Protein AF-A0A1Q7ZK47-F1 (afdb_monomer)

pLDDT: mean 94.04, std 3.21, range [78.38, 97.88]

Mean predicted aligned error: 3.53 Å

Solvent-accessible surface area (backbone atoms only — not comparable to full-atom values): 7231 Å² total; per-residue (Å²): 54,36,77,50,61,89,87,55,63,70,84,75,26,81,86,57,68,42,37,81,82,83,82,65,90,47,67,63,61,42,51,50,34,59,75,69,70,52,91,78,88,78,76,72,65,39,51,90,96,53,75,67,55,52,36,53,69,48,29,47,70,54,43,49,87,80,47,97,74,82,83,74,77,62,67,56,93,69,82,60,58,75,46,37,47,33,63,79,50,88,66,32,30,64,75,37,87,31,66,54,56,65,69,60,5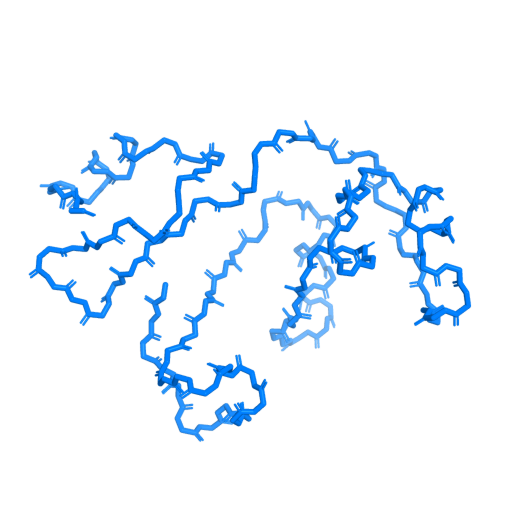0,26,62,74,69,75,46,72,67,84

Nearest PDB structures (foldseek):
  6f8y-assembly4_D  TM=9.249E-01  e=7.699E-06  Pyrococcus abyssi GE5
  6f89-assembly2_B  TM=9.297E-01  e=2.584E-05  Pyrococcus abyssi GE5
  6f89-assembly1_A  TM=9.340E-01  e=6.196E-05  Pyrococcus abyssi GE5
  3aje-assembly1_A  TM=9.312E-01  e=8.542E-04  Sulfurisphaera tokodaii str. 7

Radius of gyration: 16.08 Å; Cα contacts (8 Å, |Δi|>4): 126; chains: 1; bounding box: 41×32×34 Å

Foldseek 3Di:
DAADDPPDDPVQQVNHRDHDDDQDPQPVVNVVCVVVVHDDDDDQLADPPDDRDQFQVVSCVRCPPVDPDGDGSDGDPDFWDDFDWAPPDPPIEGPDDTPDHQVNVCVVVVHHHD

Structure (mmCIF, N/CA/C/O backbone):
data_AF-A0A1Q7ZK47-F1
#
_entry.id   AF-A0A1Q7ZK47-F1
#
loop_
_atom_site.group_PDB
_atom_site.id
_atom_site.type_symbol
_atom_site.label_atom_id
_atom_site.label_alt_id
_atom_site.label_comp_id
_atom_site.label_asym_id
_atom_site.label_entity_id
_atom_site.label_seq_id
_atom_site.pdbx_PDB_ins_code
_atom_site.Cartn_x
_atom_site.Cartn_y
_atom_site.Cartn_z
_atom_site.occupancy
_atom_site.B_iso_or_equiv
_atom_site.auth_seq_id
_atom_site.auth_comp_id
_atom_site.auth_asym_id
_atom_site.auth_atom_id
_atom_site.pdbx_PDB_model_num
ATOM 1 N N . MET A 1 1 ? -6.610 1.846 7.456 1.00 96.19 1 MET A N 1
ATOM 2 C CA . MET A 1 1 ? -6.292 0.940 8.561 1.00 96.19 1 MET A CA 1
ATOM 3 C C . MET A 1 1 ? -7.580 0.280 8.984 1.00 96.19 1 MET A C 1
ATOM 5 O O . MET A 1 1 ? -8.596 0.957 9.094 1.00 96.19 1 MET A O 1
ATOM 9 N N . LEU A 1 2 ? -7.527 -1.036 9.125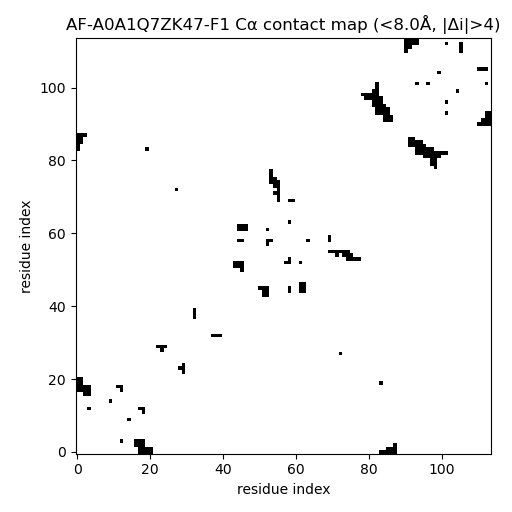 1.00 97.19 2 LEU A N 1
ATOM 10 C CA . LEU A 1 2 ? -8.596 -1.904 9.609 1.00 97.19 2 LEU A CA 1
ATOM 11 C C . LEU A 1 2 ? -8.007 -2.831 10.680 1.00 97.19 2 LEU A C 1
ATOM 13 O O . LEU A 1 2 ? -6.784 -3.024 10.670 1.00 97.19 2 LEU A O 1
ATOM 17 N N . PRO A 1 3 ? -8.823 -3.426 11.567 1.00 97.25 3 PRO A N 1
ATOM 18 C CA . PRO A 1 3 ? -8.340 -4.460 12.474 1.00 97.25 3 PRO A CA 1
ATOM 19 C C . PRO A 1 3 ? -7.724 -5.610 11.671 1.00 97.25 3 PRO A C 1
ATOM 21 O O . PRO A 1 3 ? -8.295 -6.060 10.674 1.00 97.25 3 PRO A O 1
ATOM 24 N N . ALA A 1 4 ? -6.536 -6.058 12.066 1.00 96.44 4 ALA A N 1
ATOM 25 C CA . ALA A 1 4 ? -5.883 -7.179 11.409 1.00 96.44 4 ALA A CA 1
ATOM 26 C C . ALA A 1 4 ? -6.572 -8.498 11.786 1.00 96.44 4 ALA A C 1
ATOM 28 O O . ALA A 1 4 ? -6.871 -8.744 12.953 1.00 96.44 4 ALA A O 1
ATOM 29 N N . SER A 1 5 ? -6.790 -9.372 10.799 1.00 95.06 5 SER A N 1
ATOM 30 C CA . SER A 1 5 ? -7.211 -10.749 11.072 1.00 95.06 5 SER A CA 1
ATOM 31 C C . SER A 1 5 ? -6.106 -11.495 11.835 1.00 95.06 5 SER A C 1
ATOM 33 O O . SER A 1 5 ? -4.942 -11.369 11.445 1.00 95.06 5 SER A O 1
ATOM 35 N N . PRO A 1 6 ? -6.434 -12.338 12.835 1.00 93.75 6 PRO A N 1
ATOM 36 C CA . PRO A 1 6 ? -5.460 -13.207 13.501 1.00 93.75 6 PRO A CA 1
ATOM 37 C C . PRO A 1 6 ? -4.718 -14.158 12.551 1.00 93.75 6 PRO A C 1
ATOM 39 O O . PRO A 1 6 ? -3.647 -14.651 12.886 1.00 93.75 6 PRO A O 1
ATOM 42 N N . ALA A 1 7 ? -5.272 -14.412 11.360 1.00 93.56 7 ALA A N 1
ATOM 43 C CA . ALA A 1 7 ? -4.636 -15.230 10.329 1.00 93.56 7 ALA A CA 1
ATOM 44 C C . ALA A 1 7 ? -3.502 -14.504 9.574 1.00 93.56 7 ALA A C 1
ATOM 46 O O . ALA A 1 7 ? -2.769 -15.138 8.815 1.00 93.56 7 ALA A O 1
ATOM 47 N N . LEU A 1 8 ? -3.353 -13.181 9.731 1.00 92.75 8 LEU A N 1
ATOM 48 C CA . LEU A 1 8 ? -2.267 -12.432 9.101 1.00 92.75 8 LEU A CA 1
ATOM 49 C C . LEU A 1 8 ? -0.947 -12.655 9.840 1.00 92.75 8 LEU A C 1
ATOM 51 O O . LEU A 1 8 ? -0.881 -12.627 11.066 1.00 92.75 8 LEU A O 1
ATOM 55 N N . SER A 1 9 ? 0.138 -12.790 9.077 1.00 92.31 9 SER A N 1
ATOM 56 C CA . SER A 1 9 ? 1.482 -12.848 9.651 1.00 92.31 9 SER A CA 1
ATOM 57 C C . SER A 1 9 ? 1.792 -11.565 10.440 1.00 92.31 9 SER A C 1
ATOM 59 O O . SER A 1 9 ? 1.675 -10.473 9.872 1.00 92.31 9 SER A O 1
ATOM 61 N N . PRO A 1 10 ? 2.283 -11.658 11.693 1.00 91.62 10 PRO A N 1
ATOM 62 C CA . PRO A 1 10 ? 2.657 -10.489 12.495 1.00 91.62 10 PRO A CA 1
ATOM 63 C C . PRO A 1 10 ? 3.700 -9.585 11.822 1.00 91.62 10 PRO A C 1
ATOM 65 O O . PRO A 1 10 ? 3.745 -8.382 12.075 1.00 91.62 10 PRO A O 1
ATOM 68 N N . ARG A 1 11 ? 4.509 -10.143 10.907 1.00 91.56 11 ARG A N 1
ATOM 69 C CA . ARG A 1 11 ? 5.509 -9.396 10.122 1.00 91.56 11 ARG A CA 1
ATOM 70 C C . ARG A 1 11 ? 4.887 -8.306 9.243 1.00 91.56 11 ARG A C 1
ATOM 72 O O . ARG A 1 11 ? 5.581 -7.366 8.876 1.00 91.56 11 ARG A O 1
ATOM 79 N N .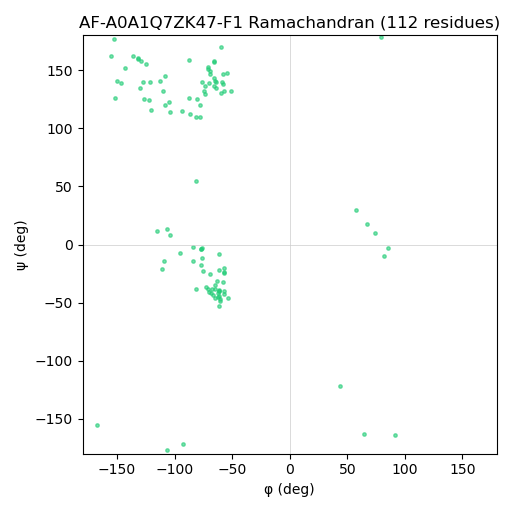 LEU A 1 12 ? 3.599 -8.418 8.917 1.00 90.69 12 LEU A N 1
ATOM 80 C CA . LEU A 1 12 ? 2.874 -7.449 8.091 1.00 90.69 12 LEU A CA 1
ATOM 81 C C . LEU A 1 12 ? 2.346 -6.251 8.884 1.00 90.69 12 LEU A C 1
ATOM 83 O O . LEU A 1 12 ? 1.942 -5.259 8.283 1.00 90.69 12 LEU A O 1
ATOM 87 N N . LEU A 1 13 ? 2.325 -6.341 10.215 1.00 91.62 13 LEU A N 1
ATOM 88 C CA . LEU A 1 13 ? 1.634 -5.374 11.069 1.00 91.62 13 LEU A CA 1
ATOM 89 C C . LEU A 1 13 ? 2.554 -4.272 11.603 1.00 91.62 13 LEU A C 1
ATOM 91 O O . LEU A 1 13 ? 2.079 -3.344 12.252 1.00 91.62 13 LEU A O 1
ATOM 95 N N . GLY A 1 14 ? 3.869 -4.374 11.375 1.00 85.50 14 GLY A N 1
ATOM 96 C CA . GLY A 1 14 ? 4.836 -3.377 11.849 1.00 85.50 14 GLY A CA 1
ATOM 97 C C . GLY A 1 14 ? 4.805 -3.165 13.369 1.00 85.50 14 GLY A C 1
ATOM 98 O O . GLY A 1 14 ? 5.056 -2.058 13.830 1.00 85.50 14 GLY A O 1
ATOM 99 N N . GLY A 1 15 ? 4.443 -4.200 14.137 1.00 86.31 15 GLY A N 1
ATOM 100 C CA . GLY A 1 15 ? 4.278 -4.136 15.596 1.00 86.31 15 GLY A CA 1
ATOM 101 C C . GLY A 1 15 ? 2.901 -3.661 16.080 1.00 86.31 15 GLY A C 1
ATOM 102 O O . GLY A 1 15 ? 2.663 -3.645 17.283 1.00 86.31 15 GLY A O 1
ATOM 103 N N . GLY A 1 16 ? 1.990 -3.294 15.173 1.00 91.00 16 GLY A N 1
ATOM 104 C CA . GLY A 1 16 ? 0.616 -2.913 15.497 1.00 91.00 16 GLY A CA 1
ATOM 105 C C . GLY A 1 16 ? -0.388 -4.070 15.440 1.00 91.00 16 GLY A C 1
ATOM 106 O O . GLY A 1 16 ? -0.037 -5.233 15.258 1.00 91.00 16 GLY A O 1
ATOM 107 N N . GLN A 1 17 ? -1.672 -3.724 15.558 1.00 94.50 17 GLN A N 1
ATOM 108 C CA . GLN A 1 17 ? -2.814 -4.649 15.437 1.00 94.50 17 GLN A CA 1
ATOM 109 C C . GLN A 1 17 ? -3.712 -4.323 14.234 1.00 94.50 17 GLN A C 1
ATOM 111 O O . GLN A 1 17 ? -4.832 -4.820 14.114 1.00 94.50 17 GLN A O 1
ATOM 116 N N . THR A 1 18 ? -3.240 -3.452 13.345 1.00 96.38 18 THR A N 1
ATOM 117 C CA . THR A 1 18 ? -4.015 -2.956 12.210 1.00 96.38 18 THR A CA 1
ATOM 118 C C . THR A 1 18 ? -3.282 -3.199 10.901 1.00 96.38 18 THR A C 1
ATOM 120 O O . THR A 1 18 ? -2.060 -3.318 10.855 1.00 96.38 18 THR A O 1
ATOM 123 N N . VAL A 1 19 ? -4.048 -3.282 9.815 1.00 96.38 19 VAL A N 1
ATOM 124 C CA . VAL A 1 19 ? -3.531 -3.498 8.462 1.00 96.38 19 VAL A CA 1
ATOM 125 C C . VAL A 1 19 ? -4.060 -2.430 7.504 1.00 96.38 19 VAL A C 1
ATOM 127 O O . VAL A 1 19 ? -5.215 -1.996 7.576 1.00 96.38 19 VAL A O 1
ATOM 130 N N . GLY A 1 20 ? -3.191 -1.964 6.607 1.00 95.25 20 GLY A N 1
ATOM 131 C CA . GLY A 1 20 ? -3.563 -1.097 5.492 1.00 95.25 20 GLY A CA 1
ATOM 132 C C . GLY A 1 20 ? -3.980 -1.929 4.282 1.00 95.25 20 GLY A C 1
ATOM 133 O O . GLY A 1 20 ? -3.214 -2.769 3.821 1.00 95.25 20 GLY A O 1
ATOM 134 N N . ILE A 1 21 ? -5.175 -1.678 3.747 1.00 95.31 21 ILE A N 1
ATOM 135 C CA . ILE A 1 21 ? -5.692 -2.346 2.546 1.00 95.31 21 ILE A CA 1
ATOM 136 C C . ILE A 1 21 ? -5.991 -1.282 1.492 1.00 95.31 21 ILE A C 1
ATOM 138 O O . ILE A 1 21 ? -6.494 -0.205 1.813 1.00 95.31 21 ILE A O 1
ATOM 142 N N . ARG A 1 22 ? -5.677 -1.581 0.229 1.00 95.19 22 ARG A N 1
ATOM 143 C CA . ARG A 1 22 ? -6.054 -0.761 -0.926 1.00 95.19 22 ARG A CA 1
ATOM 144 C C . ARG A 1 22 ? -6.398 -1.642 -2.117 1.00 95.19 22 ARG A C 1
ATOM 146 O O . ARG A 1 22 ? -5.817 -2.710 -2.284 1.00 95.19 22 ARG A O 1
ATOM 153 N N . ILE A 1 23 ? -7.262 -1.135 -2.987 1.00 95.12 23 ILE A N 1
ATOM 154 C CA . ILE A 1 23 ? -7.497 -1.694 -4.319 1.00 95.12 23 ILE A CA 1
ATOM 155 C C . ILE A 1 23 ? -6.878 -0.719 -5.317 1.00 95.12 23 ILE A C 1
ATOM 157 O O . ILE A 1 23 ? -7.227 0.460 -5.335 1.00 95.12 23 ILE A O 1
ATOM 161 N N . SER A 1 24 ? -5.906 -1.185 -6.104 1.00 92.31 24 SER A N 1
ATOM 162 C CA . SER A 1 24 ? -5.239 -0.328 -7.088 1.00 92.31 24 SER A CA 1
ATOM 163 C C . SER A 1 24 ? -6.156 -0.083 -8.291 1.00 92.31 24 SER A C 1
ATOM 165 O O . SER A 1 24 ? -6.659 -1.056 -8.855 1.00 92.31 24 SER A O 1
ATOM 167 N N . PRO A 1 25 ? -6.328 1.171 -8.748 1.00 92.19 25 PRO A N 1
ATOM 168 C CA . PRO A 1 25 ? -7.033 1.461 -9.995 1.00 92.19 25 PRO A CA 1
ATOM 169 C C . PRO A 1 25 ? -6.170 1.173 -11.238 1.00 92.19 25 PRO A C 1
ATOM 171 O O . PRO A 1 25 ? -6.633 1.350 -12.362 1.00 92.19 25 PRO A O 1
ATOM 174 N N . HIS A 1 26 ? -4.901 0.784 -11.068 1.00 93.19 26 HIS A N 1
ATOM 175 C CA . HIS A 1 26 ? -4.007 0.479 -12.182 1.00 93.19 26 HIS A CA 1
ATOM 176 C C . HIS A 1 26 ? -4.305 -0.914 -12.745 1.00 93.19 26 HIS A C 1
ATOM 178 O O . HIS A 1 26 ? -4.146 -1.909 -12.035 1.00 93.19 26 HIS A O 1
ATOM 184 N N . ALA A 1 27 ? -4.662 -0.993 -14.031 1.00 94.75 27 ALA A N 1
ATOM 185 C CA . ALA A 1 27 ? -5.096 -2.233 -14.681 1.00 94.75 27 ALA A CA 1
ATOM 186 C C . ALA A 1 27 ? -4.086 -3.381 -14.511 1.00 94.75 27 ALA A C 1
ATOM 188 O O . ALA A 1 27 ? -4.473 -4.470 -14.102 1.00 94.75 27 ALA A O 1
ATOM 189 N N . VAL A 1 28 ? -2.789 -3.118 -14.722 1.00 95.62 28 VAL A N 1
ATOM 190 C CA . VAL A 1 28 ? -1.724 -4.129 -14.551 1.00 95.62 28 VAL A CA 1
ATOM 191 C C . VAL A 1 28 ? -1.623 -4.635 -13.106 1.00 95.62 28 VAL A C 1
ATOM 193 O O . VAL A 1 28 ? -1.571 -5.839 -12.885 1.00 95.62 28 VAL A O 1
ATOM 196 N N . ALA A 1 29 ? -1.651 -3.747 -12.106 1.00 94.44 29 ALA A N 1
ATOM 197 C CA . ALA A 1 29 ? -1.560 -4.147 -10.700 1.00 94.44 29 ALA A CA 1
ATOM 198 C C . ALA A 1 29 ? -2.800 -4.935 -10.250 1.00 94.44 29 ALA A C 1
ATOM 200 O O . ALA A 1 29 ? -2.682 -5.907 -9.506 1.00 94.44 29 ALA A O 1
ATOM 201 N N . LEU A 1 30 ? -3.987 -4.536 -10.720 1.00 95.25 30 LEU A N 1
ATOM 202 C CA . LEU A 1 30 ? -5.229 -5.255 -10.454 1.00 95.25 30 LEU A CA 1
ATOM 203 C C . LEU A 1 30 ? -5.235 -6.636 -11.125 1.00 95.25 30 LEU A C 1
ATOM 205 O O . LEU A 1 30 ? -5.625 -7.616 -10.495 1.00 95.25 30 LEU A O 1
ATOM 209 N N . ALA A 1 31 ? -4.788 -6.722 -12.379 1.00 96.50 31 ALA A N 1
ATOM 210 C CA . ALA A 1 31 ? -4.666 -7.981 -13.108 1.00 96.50 31 ALA A CA 1
ATOM 211 C C . ALA A 1 31 ? -3.661 -8.925 -12.435 1.00 96.50 31 ALA A C 1
ATOM 213 O O . ALA A 1 31 ? -3.965 -10.102 -12.272 1.00 96.50 31 ALA A O 1
ATOM 214 N N . LEU A 1 32 ? -2.522 -8.404 -11.966 1.00 96.44 32 LEU A N 1
ATOM 215 C CA . LEU A 1 32 ? -1.532 -9.174 -11.214 1.00 96.44 32 LEU A CA 1
ATOM 216 C C . LEU A 1 32 ? -2.123 -9.750 -9.921 1.00 96.44 32 LEU A C 1
ATOM 218 O O . LEU A 1 32 ? -1.991 -10.943 -9.675 1.00 96.44 32 LEU A O 1
ATOM 222 N N . ALA A 1 33 ? -2.814 -8.933 -9.119 1.00 96.44 33 ALA A N 1
ATOM 223 C CA . ALA A 1 33 ? -3.456 -9.404 -7.890 1.00 96.44 33 ALA A CA 1
ATOM 224 C C . ALA A 1 33 ? -4.524 -10.477 -8.168 1.00 96.44 33 ALA A C 1
ATOM 226 O O . ALA A 1 33 ? -4.606 -11.472 -7.451 1.00 96.44 33 ALA A O 1
ATOM 227 N N . ARG A 1 34 ? -5.310 -10.312 -9.241 1.00 96.44 34 ARG A N 1
ATOM 228 C CA . ARG A 1 34 ? -6.302 -11.310 -9.671 1.00 96.44 34 ARG A CA 1
ATOM 229 C C . ARG A 1 34 ? -5.653 -12.613 -10.126 1.00 96.44 34 ARG A C 1
ATOM 231 O O . ARG A 1 34 ? -6.102 -13.670 -9.706 1.00 96.44 34 ARG A O 1
ATOM 238 N N . ALA A 1 35 ? -4.607 -12.537 -10.946 1.00 97.44 35 ALA A N 1
ATOM 239 C CA . ALA A 1 35 ? -3.878 -13.707 -11.429 1.00 97.44 35 ALA A CA 1
ATOM 240 C C . ALA A 1 35 ? -3.162 -14.452 -10.291 1.00 97.44 35 ALA A C 1
ATOM 242 O O . ALA A 1 35 ? -3.104 -15.676 -10.304 1.00 97.44 35 ALA A O 1
ATOM 243 N N . PHE A 1 36 ? -2.661 -13.724 -9.289 1.00 97.12 36 PHE A N 1
ATOM 244 C CA . PHE A 1 36 ? -2.070 -14.310 -8.086 1.00 97.12 36 PHE A CA 1
ATOM 245 C C . PHE A 1 36 ? -3.109 -14.996 -7.181 1.00 97.12 36 PHE A C 1
ATOM 247 O O . PHE A 1 36 ? -2.763 -15.894 -6.420 1.00 97.12 36 PHE A O 1
ATOM 254 N N . GLY A 1 37 ? -4.381 -14.587 -7.248 1.00 97.06 37 GLY A N 1
ATOM 255 C CA . GLY A 1 37 ? -5.475 -15.192 -6.481 1.00 97.06 37 GLY A CA 1
ATOM 256 C C . GLY A 1 37 ? -5.478 -14.846 -4.988 1.00 97.06 37 GLY A C 1
ATOM 257 O O . GLY A 1 37 ? -6.238 -15.435 -4.224 1.00 97.06 37 GLY A O 1
ATOM 258 N N . SER A 1 38 ? -4.643 -13.899 -4.552 1.00 93.44 38 SER A N 1
ATOM 259 C CA . SER A 1 38 ? -4.537 -13.475 -3.152 1.00 93.44 38 SER A CA 1
ATOM 260 C C . SER A 1 38 ? -4.071 -12.017 -3.034 1.00 93.44 38 SER A C 1
ATOM 262 O O . SER A 1 38 ? -3.804 -11.336 -4.027 1.00 93.44 38 SER A O 1
ATOM 264 N N . ALA A 1 39 ? -3.995 -11.508 -1.806 1.00 92.62 39 ALA A N 1
ATOM 265 C CA . ALA A 1 39 ? -3.490 -10.172 -1.528 1.00 92.62 39 ALA A CA 1
ATOM 266 C C . ALA A 1 39 ? -1.975 -10.088 -1.771 1.00 92.62 39 ALA A C 1
ATOM 268 O O . ALA A 1 39 ? -1.215 -10.973 -1.381 1.00 92.62 39 ALA A O 1
ATOM 269 N N . ILE A 1 40 ? -1.533 -8.978 -2.366 1.00 95.12 40 ILE A N 1
ATOM 270 C CA . ILE A 1 40 ? -0.115 -8.671 -2.567 1.00 95.12 40 ILE A CA 1
ATOM 271 C C . ILE A 1 40 ? 0.294 -7.596 -1.566 1.00 95.12 40 ILE A C 1
ATOM 273 O O . ILE A 1 40 ? -0.266 -6.498 -1.544 1.00 95.12 40 ILE A O 1
ATOM 277 N N . VAL A 1 41 ? 1.301 -7.909 -0.756 1.00 94.06 41 VAL A N 1
ATOM 278 C CA . VAL A 1 41 ? 1.943 -6.941 0.135 1.00 94.06 41 VAL A CA 1
ATOM 279 C C . VAL A 1 41 ? 2.929 -6.125 -0.692 1.00 94.06 41 VAL A C 1
ATOM 281 O O . VAL A 1 41 ? 3.788 -6.688 -1.364 1.00 94.06 41 VAL A O 1
ATOM 284 N N . ALA A 1 42 ? 2.805 -4.799 -0.659 1.00 92.38 42 ALA A N 1
ATOM 285 C CA . ALA A 1 42 ? 3.668 -3.920 -1.437 1.00 92.38 42 ALA A CA 1
ATOM 286 C C . ALA A 1 42 ? 3.946 -2.597 -0.717 1.00 92.38 42 ALA A C 1
ATOM 288 O O . ALA A 1 42 ? 3.036 -1.963 -0.176 1.00 92.38 42 ALA A O 1
ATOM 289 N N . THR A 1 43 ? 5.197 -2.151 -0.800 1.00 89.94 43 THR A N 1
ATOM 290 C CA . THR A 1 43 ? 5.639 -0.783 -0.506 1.00 89.94 43 THR A CA 1
ATOM 291 C C . THR A 1 43 ? 5.961 -0.060 -1.815 1.00 89.94 43 THR A C 1
ATOM 293 O O . THR A 1 43 ? 5.754 -0.599 -2.904 1.00 89.94 43 THR A O 1
ATOM 296 N N . SER A 1 44 ? 6.438 1.180 -1.743 1.00 89.88 44 SER A N 1
ATOM 297 C CA . SER A 1 44 ? 7.048 1.813 -2.910 1.00 89.88 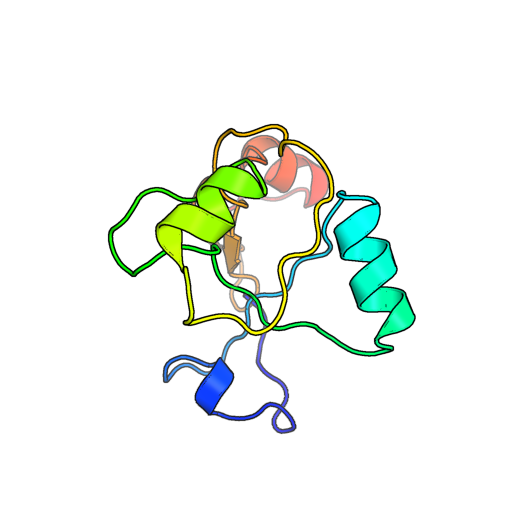44 SER A CA 1
ATOM 298 C C . SER A 1 44 ? 8.328 1.055 -3.302 1.00 89.88 44 SER A C 1
ATOM 300 O O . SER A 1 44 ? 9.055 0.566 -2.435 1.00 89.88 44 SER A O 1
ATOM 302 N N . ALA A 1 45 ? 8.558 0.895 -4.609 1.00 93.00 45 ALA A N 1
ATOM 303 C CA . ALA A 1 45 ? 9.631 0.069 -5.170 1.00 93.00 45 ALA A CA 1
ATOM 304 C C . ALA A 1 45 ? 10.981 0.807 -5.183 1.00 93.00 45 ALA A C 1
ATOM 306 O O . ALA A 1 45 ? 11.618 0.957 -6.220 1.00 93.00 45 ALA A O 1
ATOM 307 N N . ASN A 1 46 ? 11.401 1.307 -4.025 1.00 92.56 46 ASN A N 1
ATOM 308 C CA . ASN A 1 46 ? 12.632 2.065 -3.842 1.00 92.56 46 ASN A CA 1
ATOM 309 C C . ASN A 1 46 ? 13.370 1.613 -2.587 1.00 92.56 46 ASN A C 1
ATOM 311 O O . ASN A 1 46 ? 12.789 1.030 -1.671 1.00 92.56 46 ASN A O 1
ATOM 315 N N . ARG A 1 47 ? 14.656 1.957 -2.516 1.00 91.75 47 ARG A N 1
ATOM 316 C CA . ARG A 1 47 ? 15.418 1.861 -1.269 1.00 91.75 47 ARG A CA 1
ATOM 317 C C . ARG A 1 47 ? 14.855 2.848 -0.249 1.00 91.75 47 ARG A C 1
ATOM 319 O O . ARG A 1 47 ? 14.459 3.959 -0.609 1.00 91.75 47 ARG A O 1
ATOM 326 N N . SER A 1 48 ? 14.829 2.455 1.021 1.00 90.12 48 SER A N 1
ATOM 327 C CA . SER A 1 48 ? 14.323 3.298 2.108 1.00 90.12 48 SER A CA 1
ATOM 328 C C . SER A 1 48 ? 14.963 4.690 2.090 1.00 90.12 48 SER A C 1
ATOM 330 O O . SER A 1 48 ? 16.178 4.820 1.954 1.00 90.12 48 SER A O 1
ATOM 332 N N . GLY A 1 49 ? 14.132 5.728 2.198 1.00 89.69 49 GLY A N 1
ATOM 333 C CA . GLY A 1 49 ? 14.558 7.131 2.150 1.00 89.69 49 GLY A CA 1
ATOM 334 C C . GLY A 1 49 ? 14.765 7.710 0.745 1.00 89.69 49 GLY A C 1
ATOM 335 O O . GLY A 1 49 ? 14.901 8.921 0.620 1.00 89.69 49 GLY A O 1
ATOM 336 N N . GLN A 1 50 ? 14.754 6.888 -0.308 1.00 91.69 50 GLN A N 1
ATOM 337 C CA . GLN A 1 50 ? 14.871 7.362 -1.691 1.00 91.69 50 GLN A CA 1
ATOM 338 C C . GLN A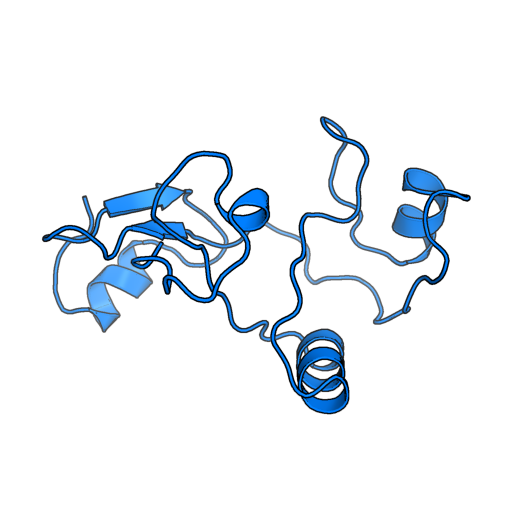 1 50 ? 13.503 7.721 -2.296 1.00 91.69 50 GLN A C 1
ATOM 340 O O . GLN A 1 50 ? 12.476 7.217 -1.828 1.00 91.69 50 GLN A O 1
ATOM 345 N N . PRO A 1 51 ? 13.462 8.560 -3.349 1.00 90.44 51 PRO A N 1
ATOM 346 C CA . PRO A 1 51 ? 12.239 8.819 -4.101 1.00 90.44 51 PRO A CA 1
ATOM 347 C C . PRO A 1 51 ? 11.634 7.535 -4.683 1.00 90.44 51 PRO A C 1
ATOM 349 O O . PRO A 1 51 ? 12.350 6.609 -5.068 1.00 90.44 51 PRO A O 1
ATOM 352 N N . ALA A 1 52 ? 10.305 7.482 -4.760 1.00 91.75 52 ALA A N 1
ATOM 353 C CA . ALA A 1 52 ? 9.613 6.369 -5.396 1.00 91.75 52 ALA A CA 1
ATOM 354 C C . ALA A 1 52 ? 9.761 6.461 -6.928 1.00 91.75 52 ALA A C 1
ATOM 356 O O . ALA A 1 52 ? 9.457 7.520 -7.483 1.00 91.75 52 ALA A O 1
ATOM 357 N N . PRO A 1 53 ? 10.177 5.383 -7.619 1.00 93.31 53 PRO A N 1
ATOM 358 C CA . PRO A 1 53 ? 10.250 5.377 -9.072 1.00 93.31 53 PRO A CA 1
ATOM 359 C C . PRO A 1 53 ? 8.850 5.412 -9.685 1.00 93.31 53 PRO A C 1
ATOM 361 O O . PRO A 1 53 ? 7.886 4.876 -9.131 1.00 93.31 53 PRO A O 1
ATOM 364 N N . MET A 1 54 ? 8.758 6.016 -10.860 1.00 94.00 54 MET A N 1
ATOM 365 C CA . MET A 1 54 ? 7.547 6.127 -11.662 1.00 94.00 54 MET A CA 1
ATOM 366 C C . MET A 1 54 ? 7.598 5.266 -12.924 1.00 94.00 54 MET A C 1
ATOM 368 O O . MET A 1 54 ? 6.547 5.048 -13.525 1.00 94.00 54 MET A O 1
ATOM 372 N N . THR A 1 55 ? 8.773 4.762 -13.312 1.00 95.25 55 THR A N 1
ATOM 373 C CA . THR A 1 55 ? 8.965 3.928 -14.509 1.00 95.25 55 THR A CA 1
ATOM 374 C C . THR A 1 55 ? 9.726 2.633 -14.207 1.00 95.25 55 THR A C 1
ATOM 376 O O . THR A 1 55 ? 10.476 2.541 -13.235 1.00 95.25 55 THR A O 1
ATOM 379 N N . ALA A 1 56 ? 9.569 1.612 -15.055 1.00 96.06 56 ALA A N 1
ATOM 380 C CA . ALA A 1 56 ? 10.312 0.359 -14.907 1.00 96.06 56 ALA A CA 1
ATOM 381 C C . ALA A 1 56 ? 11.846 0.530 -15.012 1.00 96.06 56 ALA A C 1
ATOM 383 O O 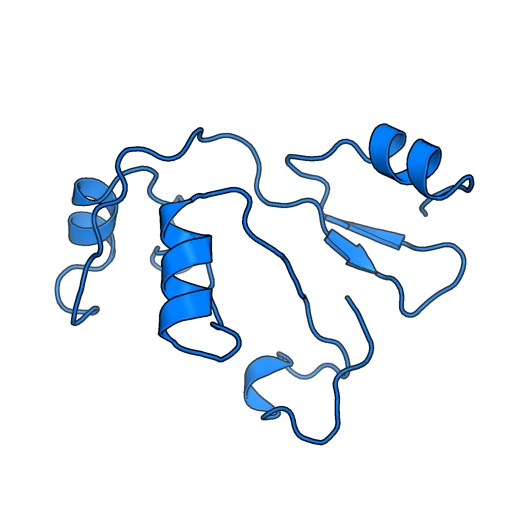. ALA A 1 56 ? 12.549 -0.096 -14.215 1.00 96.06 56 ALA A O 1
ATOM 384 N N . PRO A 1 57 ? 12.401 1.375 -15.909 1.00 96.12 57 PRO A N 1
ATOM 385 C CA . PRO A 1 57 ? 13.829 1.698 -15.893 1.00 96.12 57 PRO A CA 1
ATOM 386 C C . PRO A 1 57 ? 14.309 2.293 -14.563 1.00 96.12 57 PRO A C 1
ATOM 388 O O . PRO A 1 57 ? 15.342 1.869 -14.049 1.00 96.12 57 PRO A O 1
ATOM 391 N N . GLU A 1 58 ? 13.545 3.206 -13.957 1.00 95.81 58 GLU A N 1
ATOM 392 C CA . GLU A 1 58 ? 13.882 3.768 -12.641 1.00 95.81 58 GLU A CA 1
ATOM 393 C C . GLU A 1 58 ? 13.834 2.706 -11.536 1.00 95.81 58 GLU A C 1
ATOM 395 O O . GLU A 1 58 ? 14.702 2.696 -10.669 1.00 95.81 58 GLU A O 1
ATOM 400 N N . VAL A 1 59 ? 12.872 1.774 -11.581 1.00 95.88 59 VAL A N 1
ATOM 401 C CA . VAL A 1 59 ? 12.830 0.625 -10.657 1.00 95.88 59 VAL A CA 1
ATOM 402 C C . VAL A 1 59 ? 14.087 -0.235 -10.807 1.00 95.88 59 VAL A C 1
ATOM 404 O O . VAL A 1 59 ? 14.705 -0.589 -9.802 1.00 95.88 59 VAL A O 1
ATOM 407 N N . ARG A 1 60 ? 14.494 -0.556 -12.045 1.00 94.38 60 ARG A N 1
ATOM 408 C CA . ARG A 1 60 ? 15.717 -1.338 -12.307 1.00 94.38 60 ARG A CA 1
ATOM 409 C C . ARG A 1 60 ? 16.958 -0.624 -11.787 1.00 94.38 60 ARG A C 1
ATOM 411 O O . ARG A 1 60 ? 17.816 -1.280 -11.216 1.00 94.38 60 ARG A O 1
ATOM 418 N N . LEU A 1 61 ? 17.043 0.695 -11.936 1.00 93.75 61 LEU A N 1
ATOM 419 C CA . LEU A 1 61 ? 18.159 1.471 -11.399 1.00 93.75 61 LEU A CA 1
ATOM 420 C C . LEU A 1 61 ? 18.143 1.508 -9.862 1.00 93.75 61 LEU A C 1
ATOM 422 O O . LEU A 1 61 ? 19.184 1.368 -9.227 1.00 93.75 61 LEU A O 1
ATOM 426 N N . ALA A 1 62 ? 16.964 1.685 -9.259 1.00 93.19 62 ALA A N 1
ATOM 427 C CA . ALA A 1 62 ? 16.813 1.842 -7.816 1.00 93.19 62 ALA A CA 1
ATOM 428 C C . ALA A 1 62 ? 17.040 0.539 -7.036 1.00 93.19 62 ALA A C 1
ATOM 430 O O . ALA A 1 62 ? 17.560 0.579 -5.919 1.00 93.19 62 ALA A O 1
ATOM 431 N N . LEU A 1 63 ? 16.615 -0.598 -7.594 1.00 93.50 63 LEU A N 1
ATOM 432 C CA . LEU A 1 63 ? 16.650 -1.897 -6.918 1.00 93.50 63 LEU A CA 1
ATOM 433 C C . LEU A 1 63 ? 17.675 -2.865 -7.519 1.00 93.50 63 LEU A C 1
ATOM 435 O O . LEU A 1 63 ? 18.116 -3.761 -6.806 1.00 93.50 63 LEU A O 1
ATOM 439 N N . ALA A 1 64 ? 18.104 -2.670 -8.768 1.00 86.19 64 ALA A N 1
ATOM 440 C CA . ALA A 1 64 ? 19.105 -3.490 -9.452 1.00 86.19 64 ALA A CA 1
ATOM 441 C C . ALA A 1 64 ? 18.878 -4.998 -9.221 1.00 86.19 64 ALA A C 1
ATOM 443 O O . ALA A 1 64 ? 17.800 -5.519 -9.503 1.00 86.19 64 ALA A O 1
ATOM 444 N N . GLU A 1 65 ? 19.875 -5.686 -8.670 1.00 88.75 65 GLU A N 1
ATOM 445 C CA . GLU A 1 65 ? 19.869 -7.124 -8.381 1.00 88.75 65 GLU A CA 1
ATOM 446 C C . GLU A 1 65 ? 19.042 -7.541 -7.148 1.00 88.75 65 GLU A C 1
ATOM 448 O O . GLU A 1 65 ? 18.890 -8.730 -6.883 1.00 88.75 65 GLU A O 1
ATOM 453 N N . HIS A 1 66 ? 18.455 -6.595 -6.404 1.00 91.06 66 HIS A N 1
ATOM 454 C CA . HIS A 1 66 ? 17.640 -6.885 -5.213 1.00 91.06 66 HIS A CA 1
ATOM 455 C C . HIS A 1 66 ? 16.229 -7.394 -5.551 1.00 91.06 66 HIS A C 1
ATOM 457 O O . HIS A 1 66 ? 15.456 -7.713 -4.647 1.00 91.06 66 HIS A O 1
ATOM 463 N N . VAL A 1 67 ? 15.864 -7.444 -6.836 1.00 93.31 67 VAL A N 1
ATOM 464 C CA . VAL A 1 67 ? 14.566 -7.938 -7.306 1.00 93.31 67 VAL A CA 1
ATOM 465 C C . VAL A 1 67 ? 14.745 -8.953 -8.426 1.00 93.31 67 VAL A C 1
ATOM 467 O O . VAL A 1 67 ? 15.491 -8.735 -9.375 1.00 93.31 67 VAL A O 1
ATOM 470 N N . SER A 1 68 ? 14.010 -10.061 -8.345 1.00 94.81 68 SER A N 1
ATOM 471 C CA . SER A 1 68 ? 14.055 -11.119 -9.364 1.00 94.81 68 SER A CA 1
ATOM 472 C C . SER A 1 68 ? 13.307 -10.751 -10.646 1.00 94.81 68 SER A C 1
ATOM 474 O O . SER A 1 68 ? 13.550 -11.338 -11.696 1.00 94.81 68 SER A O 1
ATOM 476 N N . LEU A 1 69 ? 12.359 -9.812 -10.566 1.00 94.75 69 LEU A N 1
ATOM 477 C CA . LEU A 1 69 ? 11.497 -9.437 -11.679 1.00 94.75 69 LEU A CA 1
ATOM 478 C C . LEU A 1 69 ? 11.077 -7.971 -11.567 1.00 94.75 69 LEU A C 1
ATOM 480 O O . LEU A 1 69 ? 10.719 -7.494 -10.491 1.00 94.75 69 LEU A O 1
ATOM 484 N N . VAL A 1 70 ? 11.043 -7.290 -12.712 1.00 95.38 70 VAL A N 1
ATOM 485 C CA . VAL A 1 70 ? 10.390 -5.989 -12.873 1.00 95.38 70 VAL A CA 1
ATOM 486 C C . VAL A 1 70 ? 9.320 -6.133 -13.945 1.00 95.38 70 VAL A C 1
ATOM 488 O O . VAL A 1 70 ? 9.636 -6.407 -15.104 1.00 95.38 70 VAL A O 1
ATOM 491 N N . LEU A 1 71 ? 8.060 -5.956 -13.548 1.00 94.81 71 LEU A N 1
ATOM 492 C CA . LEU A 1 71 ? 6.924 -5.933 -14.463 1.00 94.81 71 LEU A CA 1
ATOM 493 C C . LEU A 1 71 ? 6.739 -4.511 -14.998 1.00 94.81 71 LEU A C 1
ATOM 495 O O . LEU A 1 71 ? 6.385 -3.607 -14.242 1.00 94.81 71 LEU A O 1
ATOM 499 N N . ASP A 1 72 ? 6.980 -4.320 -16.293 1.00 95.69 72 ASP A N 1
ATOM 500 C CA . ASP A 1 72 ? 6.786 -3.026 -16.942 1.00 95.69 72 ASP A CA 1
ATOM 501 C C . ASP A 1 72 ? 5.310 -2.816 -17.299 1.00 95.69 72 ASP A C 1
ATOM 503 O O . ASP A 1 72 ? 4.757 -3.490 -18.167 1.00 95.69 72 ASP A O 1
ATOM 507 N N . GLY A 1 73 ? 4.662 -1.901 -16.580 1.00 94.38 73 GLY A N 1
ATOM 508 C CA . GLY A 1 73 ? 3.279 -1.485 -16.812 1.00 94.38 73 GLY A CA 1
ATOM 509 C C . GLY A 1 73 ? 3.156 -0.093 -17.429 1.00 94.38 73 GLY A C 1
ATOM 510 O O . GLY A 1 73 ? 2.058 0.463 -17.402 1.00 94.38 73 GLY A O 1
ATOM 511 N N . GLY A 1 74 ? 4.257 0.475 -17.933 1.00 95.19 74 GLY A N 1
ATOM 512 C CA . GLY A 1 74 ? 4.346 1.873 -18.339 1.00 95.19 74 GLY A CA 1
ATOM 513 C C . GLY A 1 74 ? 4.539 2.842 -17.161 1.00 95.19 74 GLY A C 1
ATOM 514 O O . GLY A 1 74 ? 4.600 2.427 -15.998 1.00 95.19 74 GLY A O 1
ATOM 515 N N . PRO A 1 75 ? 4.663 4.151 -17.444 1.00 94.38 75 PRO A N 1
ATOM 516 C CA . PRO A 1 75 ? 4.817 5.166 -16.412 1.00 94.38 75 PRO A CA 1
ATOM 517 C C . PRO A 1 75 ? 3.560 5.266 -15.542 1.00 94.38 75 PRO A C 1
ATOM 519 O O . PRO A 1 75 ? 2.430 5.306 -16.036 1.00 94.38 75 PRO A O 1
ATOM 522 N N . THR A 1 76 ? 3.748 5.364 -14.227 1.00 92.12 76 THR A N 1
ATOM 523 C CA . THR A 1 76 ? 2.640 5.707 -13.329 1.00 92.12 76 THR A CA 1
ATOM 524 C C . THR A 1 76 ? 2.163 7.135 -13.604 1.00 92.12 76 THR A C 1
ATOM 526 O O . THR A 1 76 ? 2.927 7.979 -14.066 1.00 92.12 76 THR A O 1
ATOM 529 N N . ARG A 1 77 ? 0.912 7.453 -13.246 1.00 85.62 77 ARG A N 1
ATOM 530 C CA . ARG A 1 77 ? 0.383 8.830 -13.338 1.00 85.62 77 ARG A CA 1
ATOM 531 C C . ARG A 1 77 ? 1.137 9.844 -12.460 1.00 85.62 77 ARG A C 1
ATOM 533 O O . ARG A 1 77 ? 0.856 11.035 -12.548 1.00 85.62 77 ARG A O 1
ATOM 540 N N . GLY A 1 78 ? 2.054 9.380 -11.608 1.00 78.38 78 GLY A N 1
ATOM 541 C CA . GLY A 1 78 ? 2.741 10.200 -10.624 1.00 78.38 78 GLY A CA 1
ATOM 542 C C . GLY A 1 78 ? 1.791 10.772 -9.570 1.00 78.38 78 GLY A C 1
ATOM 543 O O . GLY A 1 78 ? 0.661 10.308 -9.388 1.00 78.38 78 GLY A O 1
ATOM 544 N N . GLY A 1 79 ? 2.273 11.793 -8.866 1.00 84.62 79 GLY A N 1
ATOM 545 C CA . GLY A 1 79 ? 1.520 12.502 -7.837 1.00 84.62 79 GLY A CA 1
ATOM 546 C C . GLY A 1 79 ? 1.711 11.941 -6.429 1.00 84.62 79 GLY A C 1
ATOM 547 O O . GLY A 1 79 ? 2.671 11.233 -6.126 1.00 84.62 79 GLY A O 1
ATOM 548 N N . GLN A 1 80 ? 0.801 12.327 -5.538 1.00 89.38 80 GLN A N 1
ATOM 549 C CA . GLN A 1 80 ? 0.887 11.974 -4.126 1.00 89.38 80 GLN A CA 1
ATOM 550 C C . GLN A 1 80 ? 0.612 10.484 -3.902 1.00 89.38 80 GLN A C 1
ATOM 552 O O . GLN A 1 80 ? -0.141 9.842 -4.636 1.00 89.38 80 GLN A O 1
ATOM 557 N N . ALA A 1 81 ? 1.182 9.938 -2.828 1.00 91.19 81 ALA A N 1
ATOM 558 C CA . ALA A 1 81 ? 0.865 8.591 -2.375 1.00 91.19 81 ALA A CA 1
ATOM 559 C C . ALA A 1 81 ? -0.630 8.446 -2.028 1.00 91.19 81 ALA A C 1
ATOM 561 O O . ALA A 1 81 ? -1.373 9.420 -1.929 1.00 91.19 81 ALA A O 1
ATOM 562 N N . SER A 1 82 ? -1.089 7.213 -1.806 1.00 93.44 82 SER A N 1
ATOM 563 C CA . SER A 1 82 ? -2.478 6.960 -1.406 1.00 93.44 82 SER A CA 1
ATOM 564 C C . SER A 1 82 ? -2.834 7.694 -0.109 1.00 93.44 82 SER A C 1
ATOM 566 O O . SER A 1 82 ? -2.061 7.653 0.855 1.00 93.44 82 SER A O 1
ATOM 568 N N . THR A 1 83 ? -4.028 8.280 -0.073 1.00 96.62 83 THR A N 1
ATOM 569 C CA . THR A 1 83 ? -4.667 8.748 1.162 1.00 96.62 83 THR A CA 1
ATOM 570 C C . THR A 1 83 ? -4.943 7.554 2.066 1.00 96.62 83 THR A C 1
ATOM 572 O O . THR A 1 83 ? -5.414 6.517 1.594 1.00 96.62 83 THR A O 1
ATOM 575 N N . VAL A 1 84 ? -4.627 7.674 3.353 1.00 97.31 84 VAL A N 1
ATOM 576 C CA . VAL A 1 84 ? -4.800 6.600 4.336 1.00 97.31 84 VAL A CA 1
ATOM 577 C C . VAL A 1 84 ? -5.697 7.097 5.455 1.00 97.31 84 VAL A C 1
ATOM 579 O O . VAL A 1 84 ? -5.391 8.095 6.102 1.00 97.31 84 VAL A O 1
ATOM 582 N N . LEU A 1 85 ? -6.782 6.367 5.691 1.00 97.75 85 L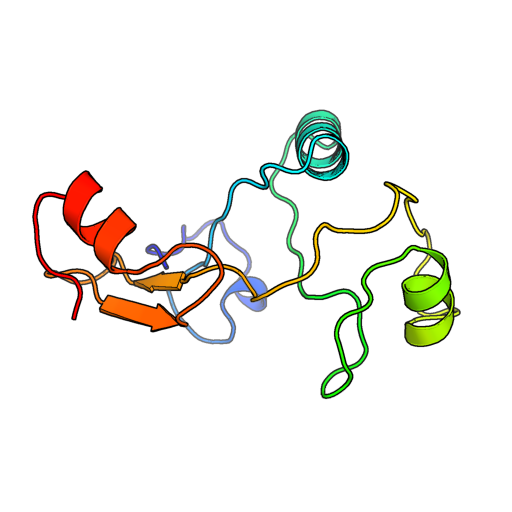EU A N 1
ATOM 583 C CA . LEU A 1 85 ? -7.701 6.586 6.803 1.00 97.75 85 LEU A CA 1
ATOM 584 C C . LEU A 1 85 ? -7.537 5.478 7.824 1.00 97.75 85 LEU A C 1
ATOM 586 O O . LEU A 1 85 ? -7.325 4.328 7.447 1.00 97.75 85 LEU A O 1
ATOM 590 N N . ASP A 1 86 ? -7.686 5.803 9.092 1.00 97.44 86 ASP A N 1
ATOM 591 C CA . ASP A 1 86 ? -7.897 4.864 10.171 1.00 97.44 86 ASP A CA 1
ATOM 592 C C 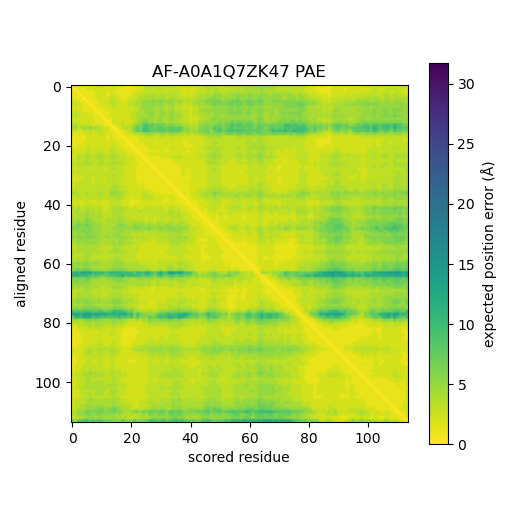. ASP A 1 86 ? -9.397 4.697 10.409 1.00 97.44 86 ASP A C 1
ATOM 594 O O . ASP A 1 86 ? -10.084 5.654 10.762 1.00 97.44 86 ASP A O 1
ATOM 598 N N . LEU A 1 87 ? -9.895 3.486 10.153 1.00 96.69 87 LEU A N 1
ATOM 599 C CA . LEU A 1 87 ? -11.300 3.118 10.318 1.00 96.69 87 LEU A CA 1
ATOM 600 C C . LEU A 1 87 ? -11.523 2.280 11.584 1.00 96.69 87 LEU A C 1
ATOM 602 O O . LEU A 1 87 ? -12.610 1.741 11.762 1.00 96.69 87 LEU A O 1
ATOM 606 N N . THR A 1 88 ? -10.512 2.123 12.447 1.00 96.56 88 THR A N 1
ATOM 607 C CA . THR A 1 88 ? -10.675 1.398 13.718 1.00 96.56 88 THR A CA 1
ATOM 608 C C . THR A 1 88 ? -11.244 2.270 14.832 1.00 96.56 88 THR A C 1
ATOM 610 O O . THR A 1 88 ? -11.435 1.782 15.942 1.00 96.56 88 THR A O 1
ATOM 613 N N . ILE A 1 89 ? -11.476 3.554 14.560 1.00 95.38 89 ILE A N 1
ATOM 614 C CA . ILE A 1 89 ? -12.018 4.533 15.502 1.00 95.38 89 ILE A CA 1
ATOM 615 C C . ILE A 1 89 ? -13.159 5.321 14.853 1.00 95.38 89 ILE A C 1
ATOM 617 O O . ILE A 1 89 ? -13.264 5.371 13.623 1.00 95.38 89 ILE A O 1
ATOM 621 N N . ASP A 1 90 ? -13.996 5.937 15.688 1.00 94.31 90 ASP A N 1
ATOM 622 C CA . ASP A 1 90 ? -15.121 6.765 15.261 1.00 94.31 90 ASP A CA 1
ATOM 623 C C . ASP A 1 90 ? -15.066 8.152 15.930 1.00 94.31 90 ASP A C 1
ATOM 625 O O . ASP A 1 90 ? -14.985 8.214 17.159 1.00 94.31 90 ASP A O 1
ATOM 629 N N . PRO A 1 91 ? -15.092 9.262 15.166 1.00 94.62 91 PRO A N 1
ATOM 630 C CA . PRO A 1 91 ? -15.079 9.338 13.699 1.00 94.62 91 PRO A CA 1
ATOM 631 C C . PRO A 1 91 ? -13.757 8.825 13.086 1.00 94.62 91 PRO A C 1
ATOM 633 O O . PRO A 1 91 ? -12.726 8.841 13.762 1.00 94.62 91 PRO A O 1
ATOM 636 N N . PRO A 1 92 ? -13.746 8.408 11.802 1.00 97.25 92 PRO A N 1
ATOM 637 C CA . PRO A 1 92 ? -12.522 7.989 11.123 1.00 97.25 92 PRO A CA 1
ATOM 638 C C . PRO A 1 92 ? -11.435 9.057 11.191 1.00 97.25 92 PRO A C 1
ATOM 640 O O . PRO A 1 92 ? -11.740 10.247 11.132 1.00 97.25 92 PRO A O 1
ATOM 643 N N . ARG A 1 93 ? -10.170 8.642 11.239 1.00 97.75 93 ARG A N 1
ATOM 644 C CA . ARG A 1 93 ? -9.027 9.564 11.316 1.00 97.75 93 ARG A CA 1
ATOM 645 C C . ARG A 1 93 ? -8.182 9.542 10.055 1.00 97.75 93 ARG A C 1
ATOM 647 O O . ARG A 1 93 ? -7.914 8.482 9.497 1.00 97.75 93 ARG A O 1
ATOM 654 N N . LEU A 1 94 ? -7.705 10.693 9.611 1.00 97.88 94 LEU A N 1
ATOM 655 C CA . LEU A 1 94 ? -6.751 10.813 8.524 1.00 97.88 94 LEU A CA 1
ATOM 656 C C . LEU A 1 94 ? -5.349 10.464 9.033 1.00 97.88 94 LEU A C 1
ATOM 658 O O . LEU A 1 94 ? -4.727 11.211 9.777 1.00 97.88 94 LEU A O 1
ATOM 662 N N . VAL A 1 95 ? -4.822 9.322 8.595 1.00 97.12 95 VAL A N 1
ATOM 663 C CA . VAL A 1 95 ? -3.444 8.904 8.907 1.00 97.12 95 VAL A CA 1
ATOM 664 C C . VAL A 1 95 ? -2.453 9.590 7.976 1.00 97.12 95 VAL A C 1
ATOM 666 O O . VAL A 1 95 ? -1.354 9.956 8.380 1.00 97.12 95 VAL A O 1
ATOM 669 N N . ARG A 1 96 ? -2.824 9.737 6.700 1.00 96.75 96 ARG A N 1
ATOM 670 C CA . ARG A 1 96 ? -1.980 10.376 5.691 1.00 96.75 96 ARG A CA 1
ATOM 671 C C . ARG A 1 96 ? -2.835 11.004 4.600 1.00 96.75 96 ARG A C 1
ATOM 673 O O . ARG A 1 96 ? -3.629 10.304 3.970 1.00 96.75 96 ARG A O 1
ATOM 680 N N . SER A 1 97 ? -2.619 12.290 4.337 1.00 96.75 97 SER A N 1
ATOM 681 C CA . SER A 1 97 ? -3.160 12.955 3.147 1.00 96.75 97 SER A CA 1
ATOM 682 C C . SER A 1 97 ? -2.477 12.438 1.876 1.00 96.75 97 SER A C 1
ATOM 684 O O . SER A 1 97 ? -1.300 12.076 1.902 1.00 96.75 97 SER A O 1
ATOM 686 N N . GLY A 1 98 ? -3.208 12.370 0.768 1.00 95.38 98 GLY A N 1
ATOM 687 C CA . GLY A 1 98 ? -2.691 11.797 -0.467 1.00 95.38 98 GLY A CA 1
ATOM 688 C C . GLY A 1 98 ? -3.563 12.080 -1.685 1.00 95.38 98 GLY A C 1
ATOM 689 O O . GLY A 1 98 ? -4.328 13.040 -1.713 1.00 95.38 98 GLY A O 1
ATOM 690 N N . ALA A 1 99 ? -3.466 11.210 -2.692 1.00 94.19 99 ALA A N 1
ATOM 691 C CA . ALA A 1 99 ? -4.101 11.378 -4.002 1.00 94.19 99 ALA A CA 1
ATOM 692 C C . ALA A 1 99 ? -5.631 11.562 -3.975 1.00 94.19 99 ALA A C 1
ATOM 694 O O . ALA A 1 99 ? -6.193 12.106 -4.922 1.00 94.19 99 ALA A O 1
ATOM 695 N N . VAL A 1 100 ? -6.314 11.103 -2.923 1.00 95.31 100 VAL A N 1
ATOM 696 C CA . VAL A 1 100 ? -7.754 11.323 -2.728 1.00 95.31 100 VAL A CA 1
ATOM 697 C C . VAL A 1 100 ? -7.946 12.408 -1.664 1.00 95.31 100 VAL A C 1
ATOM 699 O O . VAL A 1 100 ? -7.610 12.165 -0.501 1.00 95.31 100 VAL A O 1
ATOM 702 N N . PRO A 1 101 ? -8.498 13.585 -2.008 1.00 96.31 101 PRO A N 1
ATOM 703 C CA . PRO A 1 101 ? -8.740 14.637 -1.027 1.00 96.31 101 PRO A CA 1
ATOM 704 C C . PRO A 1 101 ? -9.669 14.163 0.093 1.00 96.31 101 PRO A C 1
ATOM 706 O O . PRO A 1 101 ? -10.677 13.503 -0.169 1.00 96.31 101 PRO A O 1
ATOM 709 N N . VAL A 1 102 ? -9.372 14.547 1.339 1.00 96.94 102 VAL A N 1
ATOM 710 C CA . VAL A 1 102 ? -10.200 14.176 2.502 1.00 96.94 102 VAL A CA 1
ATOM 711 C C . VAL A 1 102 ? -11.649 14.650 2.351 1.00 96.94 102 VAL A C 1
ATOM 713 O O . VAL A 1 102 ? -12.566 13.929 2.713 1.00 96.94 102 VAL A O 1
ATOM 716 N N . SER A 1 103 ? -11.880 15.783 1.686 1.00 97.44 103 SER A N 1
ATOM 717 C CA . SER A 1 103 ? -13.228 16.291 1.403 1.00 97.44 103 SER A CA 1
ATOM 718 C C . SER A 1 103 ? -14.055 15.371 0.495 1.00 97.44 103 SER A C 1
ATOM 720 O O . SER A 1 103 ? -15.276 15.305 0.623 1.00 97.44 103 SER A O 1
ATOM 722 N N . VAL A 1 104 ? -13.414 14.635 -0.422 1.00 97.69 104 VAL A N 1
ATOM 723 C CA . VAL A 1 104 ? -14.090 13.620 -1.248 1.00 97.69 104 VAL A CA 1
ATOM 724 C C . VAL A 1 104 ? -14.484 12.427 -0.384 1.00 97.69 104 VAL A C 1
ATOM 726 O O . VAL A 1 104 ? -15.592 11.915 -0.522 1.00 97.69 104 VAL A O 1
ATOM 729 N N . VAL A 1 105 ? -13.603 12.020 0.531 1.00 96.75 105 VAL A N 1
ATOM 730 C CA . VAL A 1 105 ? -13.881 10.953 1.498 1.00 96.75 105 VAL A CA 1
ATOM 731 C C . VAL A 1 105 ? -15.049 11.336 2.405 1.00 96.75 105 VAL A C 1
ATOM 733 O O . VAL A 1 105 ? -16.007 10.578 2.497 1.00 96.75 105 VAL A O 1
ATOM 736 N N . GLU A 1 106 ? -15.001 12.508 3.042 1.00 97.50 106 GLU A N 1
ATOM 737 C CA . GLU A 1 106 ? -16.053 12.994 3.946 1.00 97.50 106 GLU A CA 1
ATOM 738 C C . GLU A 1 106 ? -17.415 13.049 3.248 1.00 97.50 106 GLU A C 1
ATOM 740 O O . GLU A 1 106 ? -18.424 12.642 3.823 1.00 97.50 106 GLU A O 1
ATOM 745 N N . ARG A 1 107 ? -17.442 13.472 1.976 1.00 97.81 107 ARG A N 1
ATOM 746 C CA . ARG A 1 107 ? -18.659 13.481 1.156 1.00 97.81 107 ARG A CA 1
ATOM 747 C C . ARG A 1 107 ? -19.244 12.082 0.964 1.00 97.81 107 ARG A C 1
ATOM 749 O O . ARG A 1 107 ? -20.453 11.924 1.070 1.00 97.81 107 ARG A O 1
ATOM 756 N N . VAL A 1 108 ? -18.407 11.085 0.672 1.00 96.50 108 VAL A N 1
ATOM 757 C CA . VAL A 1 108 ? -18.849 9.691 0.480 1.00 96.50 108 VAL A CA 1
ATOM 758 C C . VAL A 1 108 ? -19.283 9.059 1.802 1.00 96.50 108 VAL A C 1
ATOM 760 O O . VAL A 1 108 ? -20.256 8.314 1.830 1.00 96.50 108 VAL A O 1
ATOM 763 N N . LEU A 1 109 ? -18.584 9.359 2.898 1.00 94.81 109 LEU A N 1
ATOM 764 C CA . LEU A 1 109 ? -18.913 8.828 4.221 1.00 94.81 109 LEU A CA 1
ATOM 765 C C . LEU A 1 109 ? -20.112 9.530 4.876 1.00 94.81 109 LEU A C 1
ATOM 767 O O . LEU A 1 109 ? -20.652 9.005 5.846 1.00 94.81 109 LEU A O 1
ATOM 771 N N . GLY A 1 110 ? -20.496 10.720 4.403 1.00 96.12 110 GLY A N 1
ATOM 772 C CA . GLY A 1 110 ? -21.549 11.538 5.012 1.00 96.12 110 GLY A CA 1
ATOM 773 C C . GLY A 1 110 ? -21.188 12.079 6.401 1.00 96.12 110 GLY A C 1
ATOM 774 O O . GLY A 1 110 ? -22.074 12.463 7.160 1.00 96.12 110 GLY A O 1
ATOM 775 N N . ARG A 1 111 ? -19.900 12.083 6.766 1.00 94.25 111 ARG A N 1
ATOM 776 C CA . ARG A 1 111 ? -19.405 12.495 8.088 1.00 94.25 111 ARG A CA 1
ATOM 777 C C . ARG A 1 111 ? -17.952 12.957 8.029 1.00 94.25 111 ARG A C 1
ATOM 779 O O . ARG A 1 111 ? -17.242 12.666 7.068 1.00 94.25 111 ARG A O 1
ATOM 786 N N . ARG A 1 112 ? -17.524 13.677 9.069 1.00 94.75 112 ARG A N 1
ATOM 787 C CA . ARG A 1 112 ? -16.173 14.248 9.177 1.00 94.75 112 ARG A CA 1
ATOM 788 C C . ARG A 1 112 ? -15.108 13.179 9.406 1.00 94.75 112 ARG A C 1
ATOM 790 O O . ARG A 1 112 ? -15.375 12.148 10.023 1.00 94.75 112 ARG A O 1
ATOM 797 N N . VAL A 1 113 ? -13.904 13.479 8.934 1.00 96.38 113 VAL A N 1
ATOM 798 C CA . VAL A 1 113 ? -12.677 12.736 9.229 1.00 96.38 113 VAL A CA 1
ATOM 799 C C . VAL A 1 113 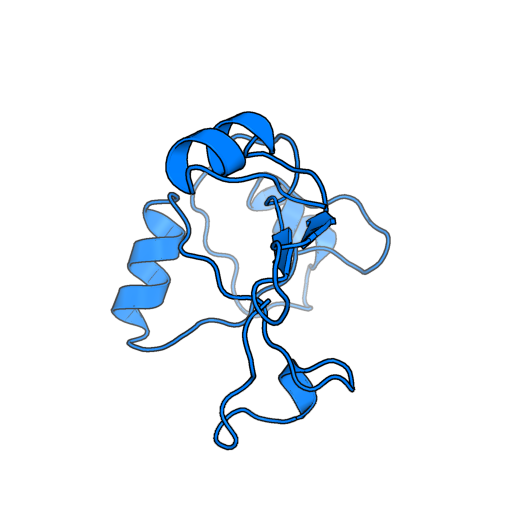? -11.801 13.617 10.123 1.00 96.38 113 VAL A C 1
ATOM 801 O O . VAL A 1 113 ? -11.644 14.805 9.838 1.00 96.38 113 VAL A O 1
ATOM 804 N N . THR A 1 114 ? -11.285 13.049 11.214 1.00 92.94 114 THR A N 1
ATOM 805 C CA . THR A 1 114 ? -10.431 13.748 12.194 1.00 92.94 114 THR A CA 1
ATOM 806 C C . THR A 1 114 ? -8.955 13.715 11.849 1.00 92.94 114 THR A C 1
ATOM 808 O O . THR A 1 114 ? -8.529 12.785 11.127 1.00 92.94 114 THR A O 1
#

Secondary structure (DSSP, 8-state):
-EEPPTTS-GGGTTTSSEE-------HHHHHHHHHHTS------SS-TTSPPPSSHHHHHHHHGGG-S----------SSPPPEEE-SSSS-EEEE--SS-HHHHHHHHTS---

Sequence (114 aa):
MLPASPALSPRLLGGGQTVGIRISPHAVALALARAFGSAIVATSANRSGQPAPMTAPEVRLALAEHVSLVLDGGPTRGGQASTVLDLTIDPPRLVRSGAVPVSVVERVLGRRVT